Protein AF-A0A6A2WLH6-F1 (afdb_monomer_lite)

pLDDT: mean 81.24, std 12.86, range [46.91, 94.25]

Radius of gyration: 14.09 Å; chains: 1; bounding box: 32×32×35 Å

Sequence (117 aa):
MAPTIDEQGGTLLVRKIASADPNRIFVGDVIVMKDPDNSDNYLVRRLAATEGYEMEAKDSRLFGPVPMTDIVGRVIYLLRTAVDHGPVQNSYYSMRKDSPVLEVELDVDDMVKNHKA

Organism: Hibiscus syriacus (NCBI:txid106335)

Foldseek 3Di:
DADDDDPLDWQFDFDFDDALDVVQADQQFWFWFQDPVDNVDIDTFGFHDDDDQWTDTPPCPPPPTDGSRRTGGTGQKTGSDPVRIDGDDGDPVNNVVCVVVCVPPDDVVVRRVVDDD

InterPro domains:
  IPR019533 Peptidase S26 [cd06530] (1-75)
  IPR036286 LexA/Signal peptidase-like superfamily [SSF51306] (1-79)
  IPR053307 Mitochondrial ATP-independent inner membrane protease [PTHR47040] (56-117)

Structure (mmCIF, N/CA/C/O backbone):
data_AF-A0A6A2WLH6-F1
#
_entry.id   AF-A0A6A2WLH6-F1
#
loop_
_atom_site.group_PDB
_atom_site.id
_atom_site.type_symbol
_atom_site.label_atom_id
_atom_site.label_alt_id
_atom_site.label_comp_id
_atom_site.label_asym_id
_atom_site.label_entity_id
_atom_site.label_seq_id
_atom_site.pdbx_PDB_ins_code
_atom_site.Cartn_x
_atom_site.Cartn_y
_atom_site.Cartn_z
_atom_site.occupancy
_atom_site.B_iso_or_equiv
_atom_site.auth_seq_id
_atom_site.auth_comp_id
_atom_site.auth_asym_id
_atom_site.auth_atom_id
_atom_site.pdbx_PDB_model_num
ATOM 1 N N . MET A 1 1 ? -15.927 -7.922 -2.966 1.00 46.91 1 MET A N 1
ATOM 2 C CA . MET A 1 1 ? -14.955 -7.345 -3.924 1.00 46.91 1 MET A CA 1
ATOM 3 C C . MET A 1 1 ? -13.807 -6.776 -3.113 1.00 46.91 1 MET A C 1
ATOM 5 O O . MET A 1 1 ? -14.090 -6.214 -2.067 1.00 46.91 1 MET A O 1
ATOM 9 N N . ALA A 1 2 ? -12.549 -6.964 -3.526 1.00 52.97 2 ALA A N 1
ATOM 10 C CA . ALA A 1 2 ? -11.432 -6.285 -2.863 1.00 52.97 2 ALA A CA 1
ATOM 11 C C . ALA A 1 2 ? -11.597 -4.767 -3.055 1.00 52.97 2 ALA A C 1
ATOM 13 O O . ALA A 1 2 ? -11.998 -4.352 -4.151 1.00 52.97 2 ALA A O 1
ATOM 14 N N . PRO A 1 3 ? -11.339 -3.949 -2.028 1.00 58.66 3 PRO A N 1
ATOM 15 C CA . PRO A 1 3 ? -11.581 -2.523 -2.125 1.00 58.66 3 PRO A CA 1
ATOM 16 C C . PRO A 1 3 ? -10.644 -1.921 -3.182 1.00 58.66 3 PRO A C 1
ATOM 18 O O . PRO A 1 3 ? -9.445 -2.205 -3.234 1.00 58.66 3 PRO A O 1
ATOM 21 N N . THR A 1 4 ? -11.220 -1.134 -4.088 1.00 65.06 4 THR A N 1
ATOM 22 C CA . THR A 1 4 ? -10.464 -0.350 -5.078 1.00 65.06 4 THR A CA 1
ATOM 23 C C . THR A 1 4 ? -10.170 1.015 -4.453 1.00 65.06 4 THR A C 1
ATOM 25 O O . THR A 1 4 ? -10.927 1.449 -3.599 1.00 65.06 4 THR A O 1
ATOM 28 N N . ILE A 1 5 ? -9.080 1.700 -4.781 1.00 66.31 5 ILE A N 1
ATOM 29 C CA . ILE A 1 5 ? -8.891 3.081 -4.303 1.00 66.31 5 ILE A CA 1
ATOM 30 C C . ILE A 1 5 ? -9.652 3.964 -5.294 1.00 66.31 5 ILE A C 1
ATOM 32 O O . ILE A 1 5 ? -9.290 3.984 -6.469 1.00 66.31 5 ILE A O 1
ATOM 36 N N . ASP A 1 6 ? -10.743 4.590 -4.864 1.00 67.19 6 ASP A N 1
ATOM 37 C CA . ASP A 1 6 ? -11.516 5.539 -5.671 1.00 67.19 6 ASP A CA 1
ATOM 38 C C . ASP A 1 6 ? -11.531 6.922 -5.004 1.00 67.19 6 ASP A C 1
ATOM 40 O O . ASP A 1 6 ? -10.894 7.145 -3.973 1.00 67.19 6 ASP A O 1
ATOM 44 N N . GLU A 1 7 ? -12.224 7.874 -5.623 1.00 65.12 7 GLU A N 1
ATOM 45 C CA . GLU A 1 7 ? -12.247 9.281 -5.205 1.00 65.12 7 GLU A CA 1
ATOM 46 C C . GLU A 1 7 ? -12.890 9.514 -3.826 1.00 65.12 7 GLU A C 1
ATOM 48 O O . GLU A 1 7 ? -12.819 10.623 -3.305 1.00 65.12 7 GLU A O 1
ATOM 53 N N . GLN A 1 8 ? -13.495 8.491 -3.209 1.00 66.25 8 GLN A N 1
ATOM 54 C CA . GLN A 1 8 ? -14.117 8.603 -1.884 1.00 66.25 8 GLN A CA 1
ATOM 55 C C . GLN A 1 8 ? -13.088 8.643 -0.743 1.00 66.25 8 GLN A C 1
ATOM 57 O O . GLN A 1 8 ? -13.466 8.834 0.411 1.00 66.25 8 GLN A O 1
ATOM 62 N N . GLY A 1 9 ? -11.795 8.512 -1.056 1.00 76.69 9 GLY A N 1
ATOM 63 C CA . GLY A 1 9 ? -10.719 8.587 -0.073 1.00 76.69 9 GLY A CA 1
ATOM 64 C C . GLY A 1 9 ? -10.605 7.324 0.787 1.00 76.69 9 GLY A C 1
ATOM 65 O O . GLY A 1 9 ? -11.252 6.305 0.549 1.00 76.69 9 GLY A O 1
ATOM 66 N N . GLY A 1 10 ? -9.703 7.356 1.767 1.00 87.50 10 GLY A N 1
ATOM 67 C CA . GLY A 1 10 ? -9.431 6.218 2.644 1.00 87.50 10 GLY A CA 1
ATOM 68 C C . GLY A 1 10 ? -8.081 6.325 3.348 1.00 87.50 10 GLY A C 1
ATOM 69 O O . GLY A 1 10 ? -7.189 7.052 2.910 1.00 87.50 10 GLY A O 1
ATOM 70 N N . THR A 1 11 ? -7.910 5.564 4.427 1.00 91.38 11 THR A N 1
ATOM 71 C CA . THR A 1 11 ? -6.602 5.373 5.066 1.00 91.38 11 THR A CA 1
ATOM 72 C C . THR A 1 11 ? -5.877 4.207 4.403 1.00 91.38 11 THR A C 1
ATOM 74 O O . THR A 1 11 ? -6.418 3.106 4.282 1.00 91.38 11 THR A O 1
ATOM 77 N N . LEU A 1 12 ? -4.628 4.435 4.001 1.00 92.44 12 LEU A N 1
ATOM 78 C CA . LEU A 1 12 ? -3.784 3.430 3.361 1.00 92.44 12 LEU A CA 1
ATOM 79 C C . LEU A 1 12 ? -2.715 2.927 4.326 1.00 92.44 12 LEU A C 1
ATOM 81 O O . LEU A 1 12 ? -1.974 3.724 4.901 1.00 92.44 12 LEU A O 1
ATOM 85 N N . LEU A 1 13 ? -2.572 1.605 4.432 1.00 93.38 13 LEU A N 1
ATOM 86 C CA . LEU A 1 13 ? -1.373 1.012 5.017 1.00 93.38 13 LEU A CA 1
ATOM 87 C C . LEU A 1 13 ? -0.321 0.846 3.922 1.00 93.38 13 LEU A C 1
ATOM 89 O O . LEU A 1 13 ? -0.517 0.101 2.954 1.00 93.38 13 LEU A O 1
ATOM 93 N N . VAL A 1 14 ? 0.804 1.538 4.087 1.00 92.81 14 VAL A N 1
ATOM 94 C CA . VAL A 1 14 ? 1.893 1.560 3.110 1.00 92.81 14 VAL A CA 1
ATOM 95 C C . VAL A 1 14 ? 3.106 0.834 3.676 1.00 92.81 14 VAL A C 1
ATOM 97 O O . VAL A 1 14 ? 3.721 1.275 4.647 1.00 92.81 14 VAL A O 1
ATOM 100 N N . ARG A 1 15 ? 3.502 -0.267 3.033 1.00 91.81 15 ARG A N 1
ATOM 101 C CA . ARG A 1 15 ? 4.767 -0.938 3.326 1.00 91.81 15 ARG A CA 1
ATOM 102 C C . ARG A 1 15 ? 5.897 -0.142 2.693 1.00 91.81 15 ARG A C 1
ATOM 104 O O . ARG A 1 15 ? 6.052 -0.134 1.470 1.00 91.81 15 ARG A O 1
ATOM 111 N N . LYS A 1 16 ? 6.704 0.509 3.531 1.00 89.94 16 LYS A N 1
ATOM 112 C CA . LYS A 1 16 ? 7.888 1.245 3.079 1.00 89.94 16 LYS A CA 1
ATOM 113 C C . LYS A 1 16 ? 8.839 0.314 2.328 1.00 89.94 16 LYS A C 1
ATOM 115 O O . LYS A 1 16 ? 9.203 -0.754 2.827 1.00 89.94 16 LYS A O 1
ATOM 120 N N . ILE A 1 17 ? 9.268 0.739 1.146 1.00 82.81 17 ILE A N 1
ATOM 121 C CA . ILE A 1 17 ? 10.271 0.024 0.358 1.00 82.81 17 ILE A CA 1
ATOM 122 C C . ILE A 1 17 ? 11.601 0.736 0.584 1.00 82.81 17 ILE A C 1
ATOM 124 O O . ILE A 1 17 ? 11.761 1.912 0.275 1.00 82.81 17 ILE A O 1
ATOM 128 N N . ALA A 1 18 ? 12.536 0.043 1.232 1.00 65.50 18 ALA A N 1
ATOM 129 C CA . ALA A 1 18 ? 13.843 0.599 1.552 1.00 65.50 18 ALA A CA 1
ATOM 130 C C . ALA A 1 18 ? 14.695 0.726 0.277 1.00 65.50 18 ALA A C 1
ATOM 132 O O . ALA A 1 18 ? 15.264 -0.264 -0.175 1.00 65.50 18 ALA A O 1
ATOM 133 N N . SER A 1 19 ? 14.776 1.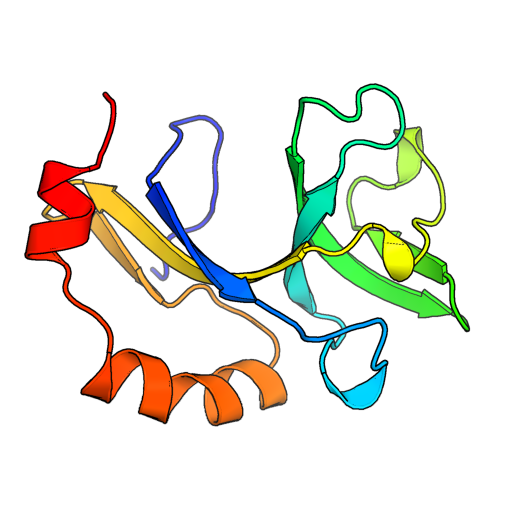956 -0.242 1.00 63.50 19 SER A N 1
ATOM 134 C CA . SER A 1 19 ? 15.498 2.374 -1.453 1.00 63.50 19 SER A CA 1
ATOM 135 C C . SER A 1 19 ? 15.044 1.677 -2.743 1.00 63.50 19 SER A C 1
ATOM 137 O O . SER A 1 19 ? 14.313 0.690 -2.694 1.00 63.50 19 SER A O 1
ATOM 139 N N . ALA A 1 20 ? 15.441 2.228 -3.894 1.00 58.47 20 ALA A N 1
ATOM 140 C CA . ALA A 1 20 ? 15.044 1.808 -5.243 1.00 58.47 20 ALA A CA 1
ATOM 141 C C . ALA A 1 20 ? 15.536 0.386 -5.594 1.00 58.47 20 ALA A C 1
ATOM 143 O O . ALA A 1 20 ? 16.419 0.205 -6.426 1.00 58.47 20 ALA A O 1
ATOM 144 N N . ASP A 1 21 ? 14.996 -0.633 -4.924 1.00 67.75 21 ASP A N 1
ATOM 145 C CA . ASP A 1 21 ? 15.230 -2.044 -5.208 1.00 67.75 21 ASP A CA 1
ATOM 146 C C . ASP A 1 21 ? 14.171 -2.519 -6.219 1.00 67.75 21 ASP A C 1
ATOM 148 O O . ASP A 1 21 ? 13.015 -2.756 -5.838 1.00 67.75 21 ASP A O 1
ATOM 152 N N . PRO A 1 22 ? 14.532 -2.676 -7.506 1.00 66.25 22 PRO A N 1
ATOM 153 C CA . PRO A 1 22 ? 13.604 -3.128 -8.539 1.00 66.25 22 PRO A CA 1
ATOM 154 C C . PRO A 1 22 ? 13.059 -4.537 -8.283 1.00 66.25 22 PRO A C 1
ATOM 156 O O . PRO A 1 22 ? 12.017 -4.889 -8.822 1.00 66.25 22 PRO A O 1
ATOM 159 N N . ASN A 1 23 ? 13.666 -5.332 -7.393 1.00 74.88 23 ASN A N 1
ATOM 160 C CA . ASN A 1 23 ? 13.151 -6.659 -7.027 1.00 74.88 23 ASN A CA 1
ATOM 161 C C . ASN A 1 23 ? 12.027 -6.617 -5.981 1.00 74.88 23 ASN A C 1
ATOM 163 O O . ASN A 1 23 ? 11.572 -7.662 -5.484 1.00 74.88 23 ASN A O 1
ATOM 167 N N . ARG A 1 24 ? 11.609 -5.415 -5.577 1.00 79.06 24 ARG A N 1
ATOM 168 C CA . ARG A 1 24 ? 10.572 -5.218 -4.565 1.00 79.06 24 ARG A CA 1
ATOM 169 C C . ARG A 1 24 ? 9.284 -4.657 -5.113 1.00 79.06 24 ARG A C 1
ATOM 171 O O . ARG A 1 24 ? 8.331 -4.665 -4.344 1.00 79.06 24 ARG A O 1
ATOM 178 N N . ILE A 1 25 ? 9.228 -4.225 -6.368 1.00 82.81 25 ILE A N 1
ATOM 179 C CA . ILE A 1 25 ? 8.042 -3.635 -6.994 1.00 82.81 25 ILE A CA 1
ATOM 180 C C . ILE A 1 25 ? 7.818 -4.329 -8.332 1.00 82.81 25 ILE A C 1
ATOM 182 O O . ILE A 1 25 ? 8.751 -4.480 -9.113 1.00 82.81 25 ILE A O 1
ATOM 186 N N . PHE A 1 26 ? 6.585 -4.747 -8.593 1.00 87.00 26 PHE A N 1
ATOM 187 C CA . PHE A 1 26 ? 6.234 -5.491 -9.796 1.00 87.00 26 PHE A CA 1
ATOM 188 C C . PHE A 1 26 ? 5.025 -4.872 -10.484 1.00 87.00 26 PHE A C 1
ATOM 190 O O . PHE A 1 26 ? 4.161 -4.274 -9.840 1.00 87.00 26 PHE A O 1
ATOM 197 N N . VAL A 1 27 ? 4.935 -5.054 -11.801 1.00 87.31 27 VAL A N 1
ATOM 198 C CA . VAL A 1 27 ? 3.757 -4.655 -12.580 1.00 87.31 27 VAL A CA 1
ATOM 199 C C . VAL A 1 27 ? 2.481 -5.184 -11.922 1.00 87.31 27 VAL A C 1
ATOM 201 O O . VAL A 1 27 ? 2.396 -6.345 -11.517 1.00 87.31 27 VAL A O 1
ATOM 204 N N . GLY A 1 28 ? 1.485 -4.309 -11.811 1.00 87.75 28 GLY A N 1
ATOM 205 C CA . GLY A 1 28 ? 0.235 -4.567 -11.110 1.00 87.75 28 GLY A CA 1
ATOM 206 C C . GLY A 1 28 ? 0.238 -4.141 -9.643 1.00 87.75 28 GLY A C 1
ATOM 207 O O . GLY A 1 28 ? -0.844 -4.090 -9.062 1.00 87.75 28 GLY A O 1
ATOM 208 N N . ASP A 1 29 ? 1.380 -3.790 -9.052 1.00 90.12 29 ASP A N 1
ATOM 209 C CA . ASP A 1 29 ? 1.425 -3.223 -7.705 1.00 90.12 29 ASP A CA 1
ATOM 210 C C . ASP A 1 29 ? 0.836 -1.811 -7.657 1.00 90.12 29 ASP A C 1
ATOM 212 O O . ASP A 1 29 ? 0.984 -1.014 -8.585 1.00 90.12 29 ASP A O 1
ATOM 216 N N . VAL A 1 30 ? 0.185 -1.498 -6.542 1.00 90.69 30 VAL A N 1
ATOM 217 C CA . VAL A 1 30 ? -0.242 -0.154 -6.173 1.00 90.69 30 VAL A CA 1
ATOM 218 C C . VAL A 1 30 ? 0.831 0.456 -5.279 1.00 90.69 30 VAL A C 1
ATOM 220 O O . VAL A 1 30 ? 1.150 -0.074 -4.213 1.00 90.69 30 VAL A O 1
ATOM 223 N N . ILE A 1 31 ? 1.394 1.571 -5.719 1.00 89.62 31 ILE A N 1
ATOM 224 C CA . ILE A 1 31 ? 2.499 2.262 -5.060 1.00 89.62 31 ILE A CA 1
ATOM 225 C C . ILE A 1 31 ? 2.078 3.651 -4.601 1.00 89.62 31 ILE A C 1
ATOM 227 O O . ILE A 1 31 ? 1.212 4.280 -5.209 1.00 89.62 31 ILE A O 1
ATOM 231 N N . VAL A 1 32 ? 2.730 4.120 -3.542 1.00 90.88 32 VAL A N 1
ATOM 232 C CA . VAL A 1 32 ? 2.743 5.526 -3.146 1.00 90.88 32 VAL A CA 1
ATOM 233 C C . VAL A 1 32 ? 4.081 6.113 -3.552 1.00 90.88 32 VAL A C 1
ATOM 235 O O . VAL A 1 32 ? 5.132 5.538 -3.257 1.00 90.88 32 VAL A O 1
ATOM 238 N N . MET A 1 33 ? 4.037 7.261 -4.205 1.00 87.88 33 MET A N 1
ATOM 239 C CA . MET A 1 33 ? 5.206 8.005 -4.651 1.00 87.88 33 MET A CA 1
ATOM 240 C C . MET A 1 33 ? 5.056 9.478 -4.291 1.00 87.88 33 MET A C 1
ATOM 242 O O . MET A 1 33 ? 3.936 9.956 -4.114 1.00 87.88 33 MET A O 1
ATOM 246 N N . LYS A 1 34 ? 6.172 10.194 -4.169 1.00 89.00 34 LYS A N 1
ATOM 247 C CA . LYS A 1 34 ? 6.145 11.654 -4.102 1.00 89.00 34 LYS A CA 1
ATOM 248 C C . LYS A 1 34 ? 5.605 12.209 -5.411 1.00 89.00 34 LYS A C 1
ATOM 250 O O . LYS A 1 34 ? 5.890 11.667 -6.477 1.00 89.00 34 LYS A O 1
ATOM 255 N N . ASP A 1 35 ? 4.808 13.258 -5.309 1.00 86.50 35 ASP A N 1
ATOM 256 C CA . ASP A 1 35 ? 4.370 14.001 -6.480 1.00 86.50 35 ASP A CA 1
ATOM 257 C C . ASP A 1 35 ? 5.580 14.779 -7.054 1.00 86.50 35 ASP A C 1
ATOM 259 O O . ASP A 1 35 ? 6.211 15.547 -6.318 1.00 86.50 35 ASP A O 1
ATOM 263 N N . PRO A 1 36 ? 5.963 14.538 -8.326 1.00 80.19 36 PRO A N 1
ATOM 264 C CA . PRO A 1 36 ? 7.113 15.193 -8.947 1.00 80.19 36 PRO A CA 1
ATOM 265 C C . PRO A 1 36 ? 6.900 16.698 -9.161 1.00 80.19 36 PRO A C 1
ATOM 267 O O . PRO A 1 36 ? 7.877 17.445 -9.190 1.00 80.19 36 PRO A O 1
ATOM 270 N N . ASP A 1 37 ? 5.649 17.151 -9.273 1.00 83.25 37 ASP A N 1
ATOM 271 C CA . ASP A 1 37 ? 5.302 18.562 -9.449 1.00 83.25 37 ASP A CA 1
ATOM 272 C C . ASP A 1 37 ? 5.129 19.280 -8.103 1.00 83.25 37 ASP A C 1
ATOM 274 O O . ASP A 1 37 ? 5.305 20.497 -8.009 1.00 83.25 37 ASP A O 1
ATOM 278 N N . ASN A 1 38 ? 4.813 18.535 -7.039 1.00 86.00 38 ASN A N 1
ATOM 279 C CA . ASN A 1 38 ? 4.689 19.067 -5.687 1.00 86.00 38 ASN A CA 1
ATOM 280 C C . ASN A 1 38 ? 5.181 18.077 -4.622 1.00 86.00 38 ASN A C 1
ATOM 282 O O . ASN A 1 38 ? 4.435 17.227 -4.148 1.00 86.00 38 ASN A O 1
ATOM 286 N N . SER A 1 39 ? 6.410 18.257 -4.138 1.00 83.50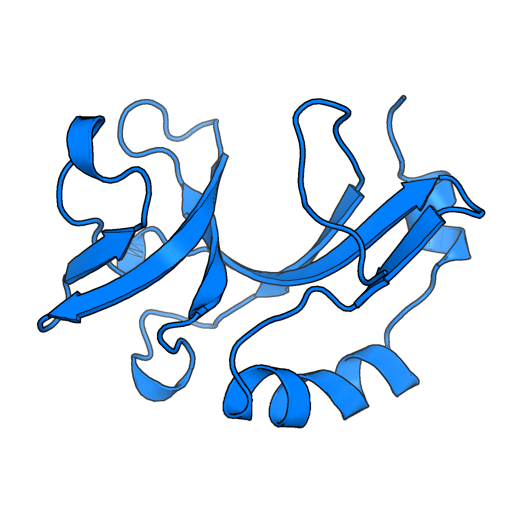 39 SER A N 1
ATOM 287 C CA . SER A 1 39 ? 7.023 17.332 -3.175 1.00 83.50 39 SER A CA 1
ATOM 288 C C . SER A 1 39 ? 6.333 17.233 -1.806 1.00 83.50 39 SER A C 1
ATOM 290 O O . SER A 1 39 ? 6.672 16.326 -1.041 1.00 83.50 39 SER A O 1
ATOM 292 N N . ASP A 1 40 ? 5.418 18.152 -1.477 1.00 88.62 40 ASP A N 1
ATOM 293 C CA . ASP A 1 40 ? 4.615 18.093 -0.248 1.00 88.62 40 ASP A CA 1
ATOM 294 C C . ASP A 1 40 ? 3.424 17.125 -0.378 1.00 88.62 40 ASP A C 1
ATOM 296 O O . ASP A 1 40 ? 2.807 16.753 0.623 1.00 88.62 40 ASP A O 1
ATOM 300 N N . ASN A 1 41 ? 3.134 16.670 -1.602 1.00 88.50 41 ASN A N 1
ATOM 301 C CA . ASN A 1 41 ? 2.065 15.738 -1.920 1.00 88.50 41 ASN A CA 1
ATOM 302 C C . ASN A 1 41 ? 2.585 14.346 -2.300 1.00 88.50 41 ASN A C 1
ATOM 304 O O . ASN A 1 41 ? 3.750 14.123 -2.641 1.00 88.50 41 ASN A O 1
ATOM 308 N N . TYR A 1 42 ? 1.660 13.389 -2.259 1.00 89.38 42 TYR A N 1
ATOM 309 C CA . TYR A 1 42 ? 1.890 12.013 -2.671 1.00 89.38 42 TYR A CA 1
ATOM 310 C C . TYR A 1 42 ? 0.851 11.586 -3.697 1.00 89.38 42 TYR A C 1
ATOM 312 O O . TYR A 1 42 ? -0.324 11.935 -3.595 1.00 89.38 42 TYR A O 1
ATOM 320 N N . LEU A 1 43 ? 1.283 10.757 -4.641 1.00 87.50 43 LEU A N 1
ATOM 321 C CA . LEU A 1 43 ? 0.424 10.121 -5.627 1.00 87.50 43 LEU A CA 1
ATOM 322 C C . LEU A 1 43 ? 0.324 8.629 -5.334 1.00 87.50 43 LEU A C 1
ATOM 324 O O . LEU A 1 43 ? 1.308 7.979 -4.971 1.00 87.50 43 LEU A O 1
ATOM 328 N N . VAL A 1 44 ? -0.868 8.076 -5.542 1.00 88.06 44 VAL A N 1
ATOM 329 C CA . VAL A 1 44 ? -1.119 6.635 -5.475 1.00 88.06 44 VAL A CA 1
ATOM 330 C C . VAL A 1 44 ? -1.392 6.131 -6.878 1.00 88.06 44 VAL A C 1
ATOM 332 O O . VAL A 1 44 ? -2.301 6.615 -7.550 1.00 88.06 44 VAL A O 1
ATOM 335 N N . ARG A 1 45 ? -0.601 5.167 -7.349 1.00 86.25 45 ARG A N 1
ATOM 336 C CA . ARG A 1 45 ? -0.677 4.704 -8.738 1.00 86.25 45 ARG A CA 1
ATOM 337 C C . ARG A 1 45 ? -0.499 3.205 -8.858 1.00 86.25 45 ARG A C 1
ATOM 339 O O . ARG A 1 45 ? 0.213 2.583 -8.078 1.00 86.25 45 ARG A O 1
ATOM 346 N N . ARG A 1 46 ? -1.136 2.625 -9.879 1.00 87.31 46 ARG A N 1
ATOM 347 C CA . ARG A 1 46 ? -0.885 1.241 -10.283 1.00 87.31 46 ARG A CA 1
ATOM 348 C C . ARG A 1 46 ? 0.221 1.205 -11.326 1.00 87.31 46 ARG A C 1
ATOM 350 O O . ARG A 1 46 ? 0.096 1.828 -12.384 1.00 87.31 46 ARG A O 1
ATOM 357 N N . LEU A 1 47 ? 1.260 0.439 -11.025 1.00 85.38 47 LEU A N 1
ATOM 358 C CA . LEU A 1 47 ? 2.383 0.212 -11.913 1.00 85.38 47 LEU A CA 1
ATOM 359 C C . LEU A 1 47 ? 1.937 -0.615 -13.124 1.00 85.38 47 LEU A C 1
ATOM 361 O O . LEU A 1 47 ? 1.405 -1.715 -12.961 1.00 85.38 47 LEU A O 1
ATOM 365 N N . ALA A 1 48 ? 2.130 -0.083 -14.328 1.00 81.88 48 ALA A N 1
ATOM 366 C CA . ALA A 1 48 ? 1.713 -0.709 -15.581 1.00 81.88 48 ALA A CA 1
ATOM 367 C C . ALA A 1 48 ? 2.885 -1.356 -16.330 1.00 81.88 48 ALA A C 1
ATOM 369 O O . ALA A 1 48 ? 2.707 -2.433 -16.893 1.00 81.88 48 ALA A O 1
ATOM 370 N N . ALA A 1 49 ? 4.070 -0.747 -16.296 1.00 77.44 49 ALA A N 1
ATOM 371 C CA . ALA A 1 49 ? 5.293 -1.329 -16.837 1.00 77.44 49 ALA A CA 1
ATOM 372 C C . ALA A 1 49 ? 6.531 -0.838 -16.076 1.00 77.44 49 ALA A C 1
ATOM 374 O O . ALA A 1 49 ? 6.519 0.219 -15.446 1.00 77.44 49 ALA A O 1
ATOM 375 N N . THR A 1 50 ? 7.598 -1.626 -16.149 1.00 72.50 50 THR A N 1
ATOM 376 C CA . THR A 1 50 ? 8.933 -1.284 -15.652 1.00 72.50 50 THR A CA 1
ATOM 377 C C . THR A 1 50 ? 9.889 -1.320 -16.839 1.00 72.50 50 THR A C 1
ATOM 379 O O . THR A 1 50 ? 10.156 -2.410 -17.349 1.00 72.50 50 THR A O 1
ATOM 382 N N . GLU A 1 51 ? 10.393 -0.174 -17.290 1.00 63.25 51 GLU A N 1
ATOM 383 C CA . GLU A 1 51 ? 11.452 -0.104 -18.303 1.00 63.25 51 GLU A CA 1
ATOM 384 C C . GLU A 1 51 ? 12.700 0.513 -17.659 1.00 63.25 51 GLU A C 1
ATOM 386 O O . GLU A 1 51 ? 12.782 1.712 -17.413 1.00 63.25 51 GLU A O 1
ATOM 391 N N . GLY A 1 52 ? 13.688 -0.316 -17.313 1.00 61.50 52 GLY A N 1
ATOM 392 C CA . GLY A 1 52 ? 14.877 0.168 -16.602 1.00 61.50 52 GLY A CA 1
ATOM 393 C C . GLY A 1 52 ? 14.546 0.809 -15.242 1.00 61.50 52 GLY A C 1
ATOM 394 O O . GLY A 1 52 ? 13.732 0.281 -14.487 1.00 61.50 52 GLY A O 1
ATOM 395 N N . TYR A 1 53 ? 15.205 1.927 -14.913 1.00 54.94 53 TYR A N 1
ATOM 396 C CA . TYR A 1 53 ? 14.972 2.704 -13.681 1.00 54.94 53 TYR A CA 1
ATOM 397 C C . TYR A 1 53 ? 13.707 3.590 -13.743 1.00 54.94 53 TYR A C 1
ATOM 399 O O . TYR A 1 53 ? 13.459 4.365 -12.813 1.00 54.94 53 TYR A O 1
ATOM 407 N N . GLU A 1 54 ? 12.914 3.475 -14.813 1.00 60.06 54 GLU A N 1
ATOM 408 C CA . GLU A 1 54 ? 11.747 4.306 -15.099 1.00 60.06 54 GLU A CA 1
ATOM 409 C C . GLU A 1 54 ? 10.467 3.451 -15.169 1.00 60.06 54 GLU A C 1
ATOM 411 O O . GLU A 1 54 ? 10.443 2.324 -15.675 1.00 60.06 54 GLU A O 1
ATOM 416 N N . MET A 1 55 ? 9.384 3.961 -14.583 1.00 65.38 55 MET A N 1
ATOM 417 C CA . MET A 1 55 ? 8.135 3.224 -14.400 1.00 65.38 55 MET A CA 1
ATOM 418 C C . MET A 1 55 ? 6.956 3.928 -15.067 1.00 65.38 55 MET A C 1
ATOM 420 O O . MET A 1 55 ? 6.650 5.077 -14.759 1.00 65.38 55 MET A O 1
ATOM 424 N N . GLU A 1 56 ? 6.228 3.199 -15.912 1.00 60.94 56 GLU A N 1
ATOM 425 C CA . GLU A 1 56 ? 4.982 3.664 -16.521 1.00 60.94 56 GLU A CA 1
ATOM 426 C C . GLU A 1 56 ? 3.807 3.268 -15.621 1.00 60.94 56 GLU A C 1
ATOM 428 O O . GLU A 1 56 ? 3.569 2.085 -15.353 1.00 60.94 56 GLU A O 1
ATOM 433 N N . ALA A 1 57 ? 3.050 4.249 -15.137 1.00 60.50 57 ALA A N 1
ATOM 434 C CA . ALA A 1 57 ? 1.810 4.026 -14.400 1.00 60.50 57 ALA A CA 1
ATOM 435 C C . ALA A 1 57 ? 0.605 4.170 -15.333 1.00 60.50 57 ALA A C 1
ATOM 437 O O . ALA A 1 57 ? 0.650 4.922 -16.289 1.00 60.50 57 ALA A O 1
ATOM 438 N N . LYS A 1 58 ? -0.527 3.515 -15.056 1.00 52.47 58 LYS A N 1
ATOM 439 C CA . LYS A 1 58 ? -1.697 3.539 -15.969 1.00 52.47 58 LYS A CA 1
ATOM 440 C C . LYS A 1 58 ? -2.318 4.943 -16.195 1.00 52.47 58 LYS A C 1
ATOM 442 O O . LYS A 1 58 ? -3.157 5.104 -17.080 1.00 52.47 58 LYS A O 1
ATOM 447 N N . ASP A 1 59 ? -1.878 5.940 -15.425 1.00 56.38 59 ASP A N 1
ATOM 448 C CA . ASP A 1 59 ? -2.217 7.365 -15.553 1.00 56.38 59 ASP A CA 1
ATOM 449 C C . ASP A 1 59 ? -1.056 8.229 -16.123 1.00 56.38 59 ASP A C 1
ATOM 451 O O . ASP A 1 59 ? -1.132 9.453 -16.159 1.00 56.38 59 ASP A O 1
ATOM 455 N N . SER A 1 60 ? 0.027 7.611 -16.619 1.00 54.12 60 SER A N 1
ATOM 456 C CA . SER A 1 60 ? 1.241 8.271 -17.149 1.00 54.12 60 SER A CA 1
ATOM 457 C C . SER A 1 60 ? 1.011 9.109 -18.407 1.00 54.12 60 SER A C 1
ATOM 459 O O . SER A 1 60 ? 1.892 9.862 -18.811 1.00 54.12 60 SER A O 1
ATOM 461 N N . ARG A 1 61 ? -0.189 9.067 -18.999 1.00 58.34 61 ARG A N 1
ATOM 462 C CA . ARG A 1 61 ? -0.542 9.865 -20.185 1.00 58.34 61 ARG A CA 1
ATOM 463 C C . ARG A 1 61 ? -0.432 11.380 -19.956 1.00 58.34 61 ARG A C 1
ATOM 465 O O . ARG A 1 61 ? -0.385 12.115 -20.935 1.00 58.34 61 ARG A O 1
ATOM 472 N N . LEU A 1 62 ? -0.392 11.830 -18.697 1.00 54.34 62 LEU A N 1
ATOM 473 C CA . LEU A 1 62 ? -0.199 13.235 -18.318 1.00 54.34 62 LEU A CA 1
ATOM 474 C C . LEU A 1 62 ? 1.218 13.561 -17.806 1.00 54.34 62 LEU A C 1
ATOM 476 O O . LEU A 1 62 ? 1.614 14.716 -17.896 1.00 54.34 62 LEU A O 1
ATOM 480 N N . PHE A 1 63 ? 1.978 12.578 -17.299 1.00 55.56 63 PHE A N 1
ATOM 481 C CA . PHE A 1 63 ? 3.213 12.826 -16.526 1.00 55.56 63 PHE A CA 1
ATOM 482 C C . PHE A 1 63 ? 4.446 12.019 -16.974 1.00 55.56 63 PHE A C 1
ATOM 484 O O . PHE A 1 63 ? 5.527 12.230 -16.438 1.00 55.56 63 PHE A O 1
ATOM 491 N N . GLY A 1 64 ? 4.315 11.123 -17.958 1.00 65.44 64 GLY A N 1
ATOM 492 C CA . GLY A 1 64 ? 5.423 10.295 -18.442 1.00 65.44 64 GLY A CA 1
ATOM 493 C C . GLY A 1 64 ? 5.929 9.259 -17.421 1.00 65.44 64 GLY A C 1
ATOM 494 O O . GLY A 1 64 ? 5.251 8.991 -16.418 1.00 65.44 64 GLY A O 1
ATOM 495 N N . PRO A 1 65 ? 7.097 8.650 -17.688 1.00 72.88 65 PRO A N 1
ATOM 496 C CA . PRO A 1 65 ? 7.732 7.697 -16.790 1.00 72.88 65 PRO A CA 1
ATOM 497 C C . PRO A 1 65 ? 8.120 8.345 -15.457 1.00 72.88 65 PRO A C 1
ATOM 499 O O . PRO A 1 65 ? 8.589 9.479 -15.408 1.00 72.88 65 PRO A O 1
ATOM 502 N N . VAL A 1 66 ? 7.967 7.600 -14.364 1.00 71.88 66 VAL A N 1
ATOM 503 C CA . VAL A 1 66 ? 8.324 8.047 -13.013 1.00 71.88 66 VAL A CA 1
ATOM 504 C C . VAL A 1 66 ? 9.619 7.370 -12.560 1.00 71.88 66 VAL A C 1
ATOM 506 O O . VAL A 1 66 ? 9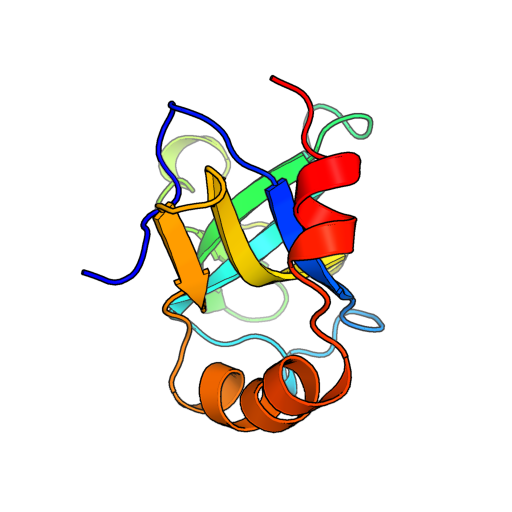.723 6.142 -12.673 1.00 71.88 66 VAL A O 1
ATOM 509 N N . PRO A 1 67 ? 10.584 8.110 -11.983 1.00 77.62 67 PRO A N 1
ATOM 510 C CA . PRO A 1 67 ? 11.793 7.508 -11.444 1.00 77.62 67 PRO A CA 1
ATOM 511 C C . PRO A 1 67 ? 11.499 6.723 -10.160 1.00 77.62 67 PRO A C 1
ATOM 513 O O . PRO A 1 67 ? 10.782 7.166 -9.260 1.00 77.62 67 PRO A O 1
ATOM 516 N N . MET A 1 68 ? 12.127 5.555 -10.021 1.00 77.69 68 MET A N 1
ATOM 517 C CA . MET A 1 68 ? 11.947 4.695 -8.842 1.00 77.69 68 MET A CA 1
ATOM 518 C C . MET A 1 68 ? 12.329 5.357 -7.507 1.00 77.69 68 MET A C 1
ATOM 520 O O . MET A 1 68 ? 11.881 4.909 -6.452 1.00 77.69 68 MET A O 1
ATOM 524 N N . THR A 1 69 ? 13.161 6.401 -7.532 1.00 80.69 69 THR A N 1
ATOM 525 C CA . THR A 1 69 ? 13.595 7.150 -6.342 1.00 80.69 69 THR A CA 1
ATOM 526 C C . THR A 1 69 ? 12.459 7.873 -5.634 1.00 80.69 69 THR A C 1
ATOM 528 O O . THR A 1 69 ? 12.553 8.104 -4.430 1.00 80.69 69 THR A O 1
ATOM 531 N N . ASP A 1 70 ? 11.387 8.195 -6.356 1.00 84.94 70 ASP A N 1
ATOM 532 C CA . ASP A 1 70 ? 10.243 8.910 -5.791 1.00 84.94 70 ASP A CA 1
ATOM 533 C C . ASP A 1 70 ? 9.253 7.964 -5.112 1.00 84.94 70 ASP A C 1
ATOM 535 O O . ASP A 1 70 ? 8.334 8.407 -4.422 1.00 84.94 70 ASP A O 1
ATOM 539 N N . ILE A 1 71 ? 9.447 6.650 -5.250 1.00 86.38 71 ILE A N 1
ATOM 540 C CA . ILE A 1 71 ? 8.581 5.648 -4.642 1.00 86.38 71 ILE A CA 1
ATOM 541 C C . ILE A 1 71 ? 8.861 5.558 -3.145 1.00 86.38 71 ILE A C 1
ATOM 543 O O . ILE A 1 71 ? 9.962 5.253 -2.690 1.00 86.38 71 ILE A O 1
ATOM 547 N N . VAL A 1 72 ? 7.806 5.764 -2.365 1.00 90.00 72 VAL A N 1
ATOM 548 C CA . VAL A 1 72 ? 7.825 5.688 -0.904 1.00 90.00 72 VAL A CA 1
ATOM 549 C C . VAL A 1 72 ? 7.586 4.254 -0.441 1.00 90.00 72 VAL A C 1
ATOM 551 O O . VAL A 1 72 ? 8.234 3.758 0.489 1.00 90.00 72 VAL A O 1
ATOM 554 N N . GLY A 1 73 ? 6.638 3.566 -1.078 1.00 91.19 73 GLY A N 1
ATOM 555 C CA . GLY A 1 73 ? 6.281 2.208 -0.698 1.00 91.19 73 GLY A CA 1
ATOM 556 C C . GLY A 1 73 ? 5.108 1.627 -1.472 1.00 91.19 73 GLY A C 1
ATOM 557 O O . GLY A 1 73 ? 4.549 2.260 -2.366 1.00 91.19 73 GLY A O 1
ATOM 558 N N . ARG A 1 74 ? 4.732 0.400 -1.106 1.00 92.25 74 ARG A N 1
ATOM 559 C CA . ARG A 1 74 ? 3.588 -0.318 -1.679 1.00 92.25 74 ARG A CA 1
ATOM 560 C C . ARG A 1 74 ? 2.376 -0.186 -0.770 1.00 92.25 74 ARG A C 1
ATOM 562 O O . ARG A 1 74 ? 2.493 -0.378 0.438 1.00 92.25 74 ARG A O 1
ATOM 569 N N . VAL A 1 75 ? 1.210 0.077 -1.343 1.00 93.19 75 VAL A N 1
ATOM 570 C CA . VAL A 1 75 ? -0.058 0.026 -0.610 1.00 93.19 75 VAL A CA 1
ATOM 571 C C . VAL A 1 75 ? -0.456 -1.434 -0.429 1.00 93.19 75 VAL A C 1
ATOM 573 O O . VAL A 1 75 ? -0.633 -2.140 -1.418 1.00 93.19 75 VAL A O 1
ATOM 576 N N . ILE A 1 76 ? -0.610 -1.894 0.812 1.00 93.75 76 ILE A N 1
ATOM 577 C CA . ILE A 1 76 ? -0.930 -3.303 1.112 1.00 93.75 76 ILE A CA 1
ATOM 578 C C . ILE A 1 76 ? -2.332 -3.489 1.702 1.00 93.75 76 ILE A C 1
ATOM 580 O O . ILE A 1 76 ? -2.899 -4.575 1.591 1.00 93.75 76 ILE A O 1
ATOM 584 N N . TYR A 1 77 ? -2.924 -2.429 2.257 1.00 94.25 77 TYR A N 1
ATOM 585 C CA . TYR A 1 77 ? -4.261 -2.449 2.849 1.00 94.25 77 TYR A CA 1
ATOM 586 C C . TYR A 1 77 ? -4.964 -1.103 2.664 1.00 94.25 77 TYR A C 1
ATOM 588 O O . TYR A 1 77 ? -4.315 -0.056 2.724 1.00 94.25 77 TYR A O 1
ATOM 596 N N . LEU A 1 78 ? -6.279 -1.134 2.463 1.00 92.69 78 LEU A N 1
ATOM 597 C CA . LEU A 1 78 ? -7.135 0.045 2.362 1.00 92.69 78 LEU A CA 1
ATOM 598 C C . LEU A 1 78 ? -8.252 -0.059 3.402 1.00 92.69 78 LEU A C 1
ATOM 600 O O . LEU A 1 78 ? -8.975 -1.052 3.446 1.00 92.69 78 LEU A O 1
ATOM 604 N N . LEU A 1 79 ? -8.401 1.000 4.190 1.00 91.88 79 LEU A N 1
ATOM 605 C CA . LEU A 1 79 ? -9.523 1.242 5.085 1.00 91.88 79 LEU A CA 1
ATOM 606 C C . LEU A 1 79 ? -10.337 2.416 4.533 1.00 91.88 79 LEU A C 1
ATOM 608 O O . LEU A 1 79 ? -9.867 3.552 4.576 1.00 91.88 79 LEU A O 1
ATOM 612 N N . ARG A 1 80 ? -11.546 2.155 4.024 1.00 88.38 80 ARG A N 1
ATOM 613 C CA . ARG A 1 80 ? -12.504 3.222 3.683 1.00 88.38 80 ARG A CA 1
ATOM 614 C C . ARG A 1 80 ? -13.407 3.532 4.868 1.00 88.38 80 ARG A C 1
ATOM 616 O O . ARG A 1 80 ? -13.608 4.685 5.212 1.00 88.38 80 ARG A O 1
ATOM 623 N N . THR A 1 81 ? -13.936 2.488 5.502 1.00 86.75 81 THR A N 1
ATOM 624 C CA . THR A 1 81 ? -14.736 2.579 6.730 1.00 86.75 81 THR A CA 1
ATOM 625 C C . THR A 1 81 ? -14.461 1.367 7.613 1.00 86.75 81 THR A C 1
ATOM 627 O O . THR A 1 81 ? -13.922 0.372 7.136 1.00 86.75 81 THR A O 1
ATOM 630 N N . ALA A 1 82 ? -14.909 1.390 8.869 1.00 86.50 82 ALA A N 1
ATOM 631 C CA . ALA A 1 82 ? -14.782 0.252 9.787 1.00 86.50 82 ALA A CA 1
ATOM 632 C C . ALA A 1 82 ? -15.444 -1.057 9.297 1.00 86.50 82 ALA A C 1
ATOM 634 O O . ALA A 1 82 ? -15.197 -2.105 9.879 1.00 86.50 82 ALA A O 1
ATOM 635 N N . VAL A 1 83 ? -16.284 -1.015 8.254 1.00 86.94 83 VAL A N 1
ATOM 636 C CA . VAL A 1 83 ? -16.928 -2.204 7.660 1.00 86.94 83 VAL A CA 1
ATOM 637 C C . VAL A 1 83 ? -16.551 -2.441 6.194 1.00 86.94 83 VAL A C 1
ATOM 639 O O . VAL A 1 83 ? -16.866 -3.494 5.647 1.00 86.94 83 VAL A O 1
ATOM 642 N N . ASP A 1 84 ? -15.882 -1.479 5.557 1.00 88.12 84 ASP A N 1
ATOM 643 C CA . ASP A 1 84 ? -15.430 -1.551 4.167 1.00 88.12 84 ASP A CA 1
ATOM 644 C C . ASP A 1 84 ? -13.921 -1.319 4.115 1.00 88.12 84 ASP A C 1
ATOM 646 O O . ASP A 1 84 ? -13.422 -0.188 4.037 1.00 88.12 84 ASP A O 1
ATOM 650 N N . HIS A 1 85 ? -13.190 -2.419 4.252 1.00 91.19 85 HIS A N 1
ATOM 651 C CA . HIS A 1 85 ? -11.739 -2.433 4.278 1.00 91.19 85 HIS A CA 1
ATOM 652 C C . HIS A 1 85 ? -11.186 -3.799 3.878 1.00 91.19 85 HIS A C 1
ATOM 654 O O . HIS A 1 85 ? -11.886 -4.813 3.893 1.00 91.19 85 HIS A O 1
ATOM 660 N N . GLY A 1 86 ? -9.913 -3.836 3.489 1.00 93.00 86 GLY A N 1
ATOM 661 C CA . GLY A 1 86 ? -9.285 -5.079 3.065 1.00 93.00 86 GLY A CA 1
ATOM 662 C C . GLY A 1 86 ? -7.930 -4.913 2.383 1.00 93.00 86 GLY A C 1
ATOM 663 O O . GLY A 1 86 ? -7.477 -3.792 2.125 1.00 93.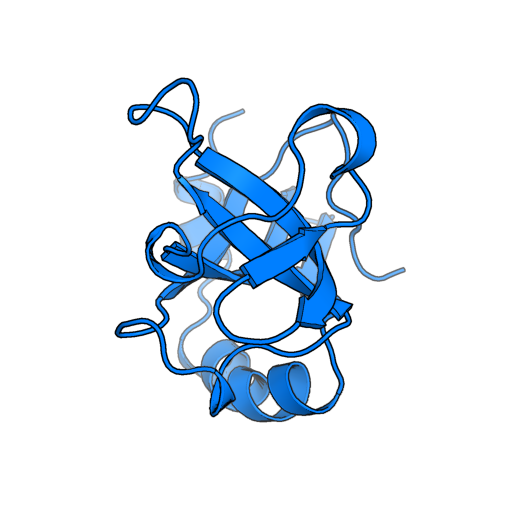00 86 GLY A O 1
ATOM 664 N N . PRO A 1 87 ? -7.276 -6.044 2.064 1.00 92.94 87 PRO A N 1
ATOM 665 C CA . PRO A 1 87 ? -6.004 -6.042 1.364 1.00 92.94 87 PRO A CA 1
ATOM 666 C C . PRO A 1 87 ? -6.158 -5.485 -0.052 1.00 92.94 87 PRO A C 1
ATOM 668 O O . PRO A 1 87 ? -7.121 -5.784 -0.765 1.00 92.94 87 PRO A O 1
ATOM 671 N N . VAL A 1 88 ? -5.165 -4.708 -0.480 1.00 91.69 88 VAL A N 1
ATOM 672 C CA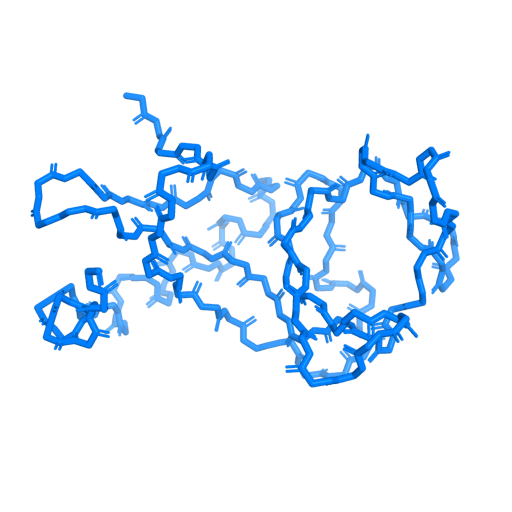 . VAL A 1 88 ? -5.120 -4.175 -1.844 1.00 91.69 88 VAL A CA 1
ATOM 673 C C . VAL A 1 88 ? -4.635 -5.254 -2.808 1.00 91.69 88 VAL A C 1
ATOM 675 O O . VAL A 1 88 ? -3.656 -5.961 -2.562 1.00 91.69 88 VAL A O 1
ATOM 678 N N . GLN A 1 89 ? -5.329 -5.374 -3.939 1.00 91.50 89 GLN A N 1
ATOM 679 C CA . GLN A 1 89 ? -5.017 -6.362 -4.967 1.00 91.50 89 GLN A CA 1
ATOM 680 C C . GLN A 1 89 ? -3.773 -5.924 -5.764 1.00 91.50 89 GLN A C 1
ATOM 682 O O . GLN A 1 89 ? -3.868 -5.158 -6.730 1.00 91.50 89 GLN A O 1
ATOM 687 N N . ASN A 1 90 ? -2.611 -6.388 -5.305 1.00 91.62 90 ASN A N 1
ATOM 688 C CA . ASN A 1 90 ? -1.290 -6.184 -5.903 1.00 91.62 90 ASN A CA 1
ATOM 689 C C . ASN A 1 90 ? -0.884 -7.361 -6.803 1.00 91.62 90 ASN A C 1
ATOM 691 O O . ASN A 1 90 ? -1.648 -8.309 -7.000 1.00 91.62 90 ASN A O 1
ATOM 695 N N . SER A 1 91 ? 0.338 -7.321 -7.339 1.00 91.25 91 SER A N 1
ATOM 696 C CA . SER A 1 91 ? 0.912 -8.466 -8.044 1.00 91.25 91 SER A CA 1
ATOM 697 C C . SER A 1 91 ? 0.988 -9.709 -7.144 1.00 91.25 91 SER A C 1
ATOM 699 O O . SER A 1 91 ? 1.106 -9.622 -5.917 1.00 91.25 91 SER A O 1
ATOM 701 N N . TYR A 1 92 ? 0.974 -10.890 -7.766 1.00 91.69 92 TYR A N 1
ATOM 702 C CA . TYR A 1 92 ? 1.028 -12.176 -7.062 1.00 91.69 92 TYR A CA 1
ATOM 703 C C . TYR A 1 92 ? 2.225 -12.286 -6.101 1.00 91.69 92 TYR A C 1
ATOM 705 O O . TYR A 1 92 ? 2.081 -12.745 -4.967 1.00 91.69 92 TYR A O 1
ATOM 713 N N . TYR A 1 93 ? 3.406 -11.834 -6.532 1.00 90.81 93 TYR A N 1
ATOM 714 C CA . TYR A 1 93 ? 4.623 -11.879 -5.719 1.00 90.81 93 TYR A CA 1
ATOM 715 C C . TYR A 1 93 ? 4.530 -10.974 -4.491 1.00 90.81 93 TYR A C 1
ATOM 717 O O . TYR A 1 93 ? 4.880 -11.399 -3.389 1.00 90.81 93 TYR A O 1
ATOM 725 N N . SER A 1 94 ? 4.036 -9.752 -4.674 1.00 91.12 94 SER A N 1
ATOM 726 C CA . SER A 1 94 ? 3.877 -8.773 -3.599 1.00 91.12 94 SER A CA 1
ATOM 727 C C . SER A 1 94 ? 2.853 -9.227 -2.573 1.00 91.12 94 SER A C 1
ATOM 729 O O . SER A 1 94 ? 3.143 -9.218 -1.383 1.00 91.12 94 SER A O 1
ATOM 731 N N . MET A 1 95 ? 1.708 -9.749 -3.023 1.00 92.19 95 MET A N 1
ATOM 732 C CA . MET A 1 95 ? 0.700 -10.299 -2.115 1.00 92.19 95 MET A CA 1
ATOM 733 C C . MET A 1 95 ? 1.257 -11.423 -1.238 1.00 92.19 95 MET A C 1
ATOM 735 O O . MET A 1 95 ? 1.017 -11.440 -0.035 1.00 92.19 95 MET A O 1
ATOM 739 N N . ARG A 1 96 ? 2.042 -12.345 -1.811 1.00 92.00 96 ARG A N 1
ATOM 740 C CA . ARG A 1 96 ? 2.660 -13.426 -1.029 1.00 92.00 96 ARG A CA 1
ATOM 741 C C . ARG A 1 96 ? 3.717 -12.925 -0.050 1.00 92.00 96 ARG A C 1
ATOM 743 O O . ARG A 1 96 ? 3.836 -13.494 1.030 1.00 92.00 96 ARG A O 1
ATOM 750 N N . LYS A 1 97 ? 4.490 -11.900 -0.421 1.00 90.69 97 LYS A N 1
ATOM 751 C CA . LYS A 1 97 ? 5.509 -11.303 0.458 1.00 90.69 97 LYS A CA 1
ATOM 752 C C . LYS A 1 97 ? 4.893 -10.517 1.614 1.00 90.69 97 LYS A C 1
ATOM 754 O O . LYS A 1 97 ? 5.442 -10.554 2.709 1.00 90.69 97 LYS A O 1
ATOM 759 N N . ASP A 1 98 ? 3.781 -9.832 1.368 1.00 91.31 98 ASP A N 1
ATOM 760 C CA . ASP A 1 98 ? 3.163 -8.929 2.339 1.00 91.31 98 ASP A CA 1
ATOM 761 C C . ASP A 1 98 ? 2.088 -9.625 3.204 1.00 91.31 98 ASP A C 1
ATOM 763 O O . ASP A 1 98 ? 1.694 -9.077 4.229 1.00 91.31 98 ASP A O 1
ATOM 767 N N . SER A 1 99 ? 1.654 -10.850 2.862 1.00 92.81 99 SER A N 1
ATOM 768 C CA . SER A 1 99 ? 0.688 -11.622 3.671 1.00 92.81 99 SER A CA 1
ATOM 769 C C . SER A 1 99 ? 1.116 -11.779 5.137 1.00 92.81 99 SER A C 1
ATOM 771 O O . SER A 1 99 ? 0.334 -11.391 6.001 1.00 92.81 99 SER A O 1
ATOM 773 N N . PRO A 1 100 ? 2.351 -12.223 5.459 1.00 92.50 100 PRO A N 1
ATOM 774 C CA . PRO A 1 100 ? 2.753 -12.393 6.857 1.00 92.50 100 PRO A CA 1
ATOM 775 C C . PRO A 1 100 ? 2.807 -11.069 7.628 1.00 92.50 100 PRO A C 1
ATOM 777 O O . PRO A 1 100 ? 2.594 -11.042 8.834 1.00 92.50 100 PRO A O 1
ATOM 780 N N . VAL A 1 101 ? 3.089 -9.961 6.933 1.00 91.06 101 VAL A N 1
ATOM 781 C CA . VAL A 1 101 ? 3.079 -8.614 7.520 1.00 91.06 101 VAL A CA 1
ATOM 782 C C . VAL A 1 101 ? 1.656 -8.221 7.900 1.00 91.06 101 VAL A C 1
ATOM 784 O O . VAL A 1 101 ? 1.429 -7.757 9.010 1.00 91.06 101 VAL A O 1
ATOM 787 N N . LEU A 1 102 ? 0.687 -8.446 7.010 1.00 91.88 102 LEU A N 1
ATOM 788 C CA . LEU A 1 102 ? -0.718 -8.168 7.305 1.00 91.88 102 LEU A CA 1
ATOM 789 C C . LEU A 1 102 ? -1.267 -9.063 8.421 1.00 91.88 102 LEU A C 1
ATOM 791 O O . LEU A 1 102 ? -2.079 -8.605 9.210 1.00 91.88 102 LEU A O 1
ATOM 795 N N . GLU A 1 103 ? -0.832 -10.317 8.509 1.00 90.81 103 GLU A N 1
ATOM 796 C CA . GLU A 1 103 ? -1.308 -11.247 9.542 1.00 90.81 103 GLU A CA 1
ATOM 797 C C . GLU A 1 103 ? -0.786 -10.914 10.946 1.00 90.81 103 GLU A C 1
ATOM 799 O O . GLU A 1 103 ? -1.432 -11.266 11.931 1.00 90.81 103 GLU A O 1
ATOM 804 N N . VAL A 1 104 ? 0.373 -10.256 11.047 1.00 91.38 104 VAL A N 1
ATOM 805 C CA . VAL A 1 104 ? 1.056 -10.023 12.330 1.00 91.38 104 VAL A CA 1
ATOM 806 C C . VAL A 1 104 ? 1.035 -8.556 12.758 1.00 91.38 104 VAL A C 1
ATOM 808 O O . VAL A 1 104 ? 0.930 -8.279 13.949 1.00 91.38 104 VAL A O 1
ATOM 811 N N .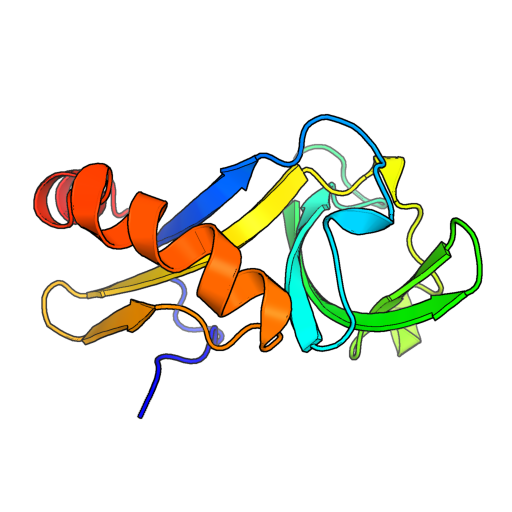 GLU A 1 105 ? 1.160 -7.617 11.818 1.00 90.06 105 GLU A N 1
ATOM 812 C CA . GLU A 1 105 ? 1.372 -6.191 12.111 1.00 90.06 105 GLU A CA 1
ATOM 813 C C . GLU A 1 105 ? 0.122 -5.323 11.878 1.00 90.06 105 GLU A C 1
ATOM 815 O O . GLU A 1 105 ? 0.110 -4.162 12.283 1.00 90.06 105 GLU A O 1
ATOM 820 N N . LEU A 1 106 ? -0.919 -5.833 11.208 1.00 92.31 106 LEU A N 1
ATOM 821 C CA . LEU A 1 106 ? -2.119 -5.044 10.917 1.00 92.31 106 LEU A CA 1
ATOM 822 C C . LEU A 1 106 ? -2.996 -4.883 12.165 1.00 92.31 106 LEU A C 1
ATOM 824 O O . LEU A 1 106 ? -3.578 -5.850 12.651 1.00 92.31 106 LEU A O 1
ATOM 828 N N . ASP A 1 107 ? -3.184 -3.637 12.592 1.00 93.38 107 ASP A N 1
ATOM 829 C CA . ASP A 1 107 ? -4.177 -3.245 13.594 1.00 93.38 107 ASP A CA 1
ATOM 830 C C . ASP A 1 107 ? -5.227 -2.331 12.941 1.00 93.38 107 ASP A C 1
ATOM 832 O O . ASP A 1 107 ? -4.985 -1.154 12.661 1.00 93.38 107 ASP A O 1
ATOM 836 N N . VAL A 1 108 ? -6.402 -2.895 12.645 1.00 91.81 108 VAL A N 1
ATOM 837 C CA . VAL A 1 108 ? -7.494 -2.155 11.991 1.00 91.81 108 VAL A CA 1
ATOM 838 C C . VAL A 1 108 ? -8.083 -1.099 12.928 1.00 91.81 108 VAL A C 1
ATOM 840 O O . VAL A 1 108 ? -8.433 -0.013 12.465 1.00 91.81 108 VAL A O 1
ATOM 843 N N . ASP A 1 109 ? -8.158 -1.373 14.231 1.00 91.38 109 ASP A N 1
ATOM 844 C CA . ASP A 1 109 ? -8.704 -0.428 15.205 1.00 91.38 109 ASP A CA 1
ATOM 845 C C . ASP A 1 109 ? -7.819 0.819 15.308 1.00 91.38 109 ASP A C 1
ATOM 847 O O . ASP A 1 109 ? -8.326 1.942 15.391 1.00 91.38 109 ASP A O 1
ATOM 851 N N . ASP A 1 110 ? -6.496 0.646 15.264 1.00 91.38 110 ASP A N 1
ATOM 852 C CA . ASP A 1 110 ? -5.559 1.768 15.191 1.00 91.38 110 ASP A CA 1
ATOM 853 C C . ASP A 1 110 ? -5.710 2.565 13.886 1.00 91.38 110 ASP A C 1
ATOM 855 O O . ASP A 1 110 ? -5.768 3.799 13.906 1.00 91.38 110 ASP A O 1
ATOM 859 N N . MET A 1 111 ? -5.877 1.888 12.746 1.00 90.88 111 MET A N 1
ATOM 860 C CA . MET A 1 111 ? -6.127 2.571 11.472 1.00 90.88 111 MET A CA 1
ATOM 861 C C . MET A 1 111 ? -7.432 3.382 11.482 1.00 90.88 111 MET A C 1
ATOM 863 O O . MET A 1 111 ? -7.460 4.480 10.922 1.00 90.88 111 MET A O 1
ATOM 867 N N . VAL A 1 112 ? -8.495 2.881 12.125 1.00 90.62 112 VAL A N 1
ATOM 868 C CA . VAL A 1 112 ? -9.782 3.587 12.269 1.00 90.62 112 VAL A CA 1
ATOM 869 C C . VAL A 1 112 ? -9.630 4.836 13.132 1.00 90.62 112 VAL A C 1
ATOM 871 O O . VAL A 1 112 ? -10.135 5.891 12.756 1.00 90.62 112 VAL A O 1
ATOM 874 N N . LYS A 1 113 ? -8.895 4.763 14.248 1.00 88.81 113 LYS A N 1
ATOM 875 C CA . LYS A 1 113 ? -8.633 5.935 15.108 1.00 88.81 113 LYS A CA 1
ATOM 876 C C . LYS A 1 113 ? -7.889 7.048 14.373 1.00 88.81 113 LYS A C 1
ATOM 878 O O . LYS A 1 113 ? -8.108 8.223 14.655 1.00 88.81 113 LYS A O 1
ATOM 883 N N . ASN A 1 114 ? -7.012 6.672 13.447 1.00 85.31 114 ASN A N 1
ATOM 884 C CA . ASN A 1 114 ? -6.216 7.601 12.651 1.00 85.31 114 ASN A CA 1
ATOM 885 C C . ASN A 1 114 ? -6.889 8.004 11.327 1.00 85.31 114 ASN A C 1
ATOM 887 O O . ASN A 1 114 ? -6.338 8.823 10.587 1.00 85.31 114 ASN A O 1
ATOM 891 N N . HIS A 1 115 ? -8.064 7.450 11.012 1.00 83.88 115 HIS A N 1
ATOM 892 C CA . HIS A 1 115 ? -8.802 7.804 9.809 1.00 83.88 115 HIS A CA 1
ATOM 893 C C . HIS A 1 115 ? -9.361 9.223 9.930 1.00 83.88 115 HIS A C 1
ATOM 895 O O . HIS A 1 115 ? -10.118 9.542 10.847 1.00 83.88 115 HIS A O 1
ATOM 901 N N . LYS A 1 116 ? -8.965 10.087 8.996 1.00 72.75 116 LYS A N 1
ATOM 902 C CA . LYS A 1 116 ? -9.501 11.442 8.874 1.00 72.75 116 LYS A CA 1
ATOM 903 C C . LYS A 1 116 ? -10.656 11.394 7.876 1.00 72.75 116 LYS A C 1
ATOM 905 O O . LYS A 1 116 ? -10.421 11.042 6.723 1.00 72.75 116 LYS A O 1
ATOM 910 N N . ALA A 1 117 ? -11.860 11.687 8.366 1.00 59.66 117 ALA A N 1
ATOM 911 C CA . ALA A 1 117 ? -13.069 11.845 7.559 1.00 59.66 117 ALA A CA 1
ATOM 912 C C . ALA A 1 117 ? -13.031 13.135 6.728 1.00 59.66 117 ALA A C 1
ATOM 914 O O . ALA A 1 117 ? -12.401 14.114 7.199 1.00 59.66 117 ALA A O 1
#

Secondary structure (DSSP, 8-state):
-PPP--TT--EEEEEE--S--GGG--TT-EEEEE-SS-TTSEEEEEEEEEETTEEEETTTTTT--EEGGGEEEEEEEEEEETTEEEE----HHHHHHHHHHHHHH--HHHHHHT---